Protein AF-A0A7X3ZXT7-F1 (afdb_monomer_lite)

pLDDT: mean 79.12, std 14.41, range [49.5, 95.12]

Sequence (93 aa):
MTILAATAADGDPYACTLADRIRLANAKTSIVGCPRGTSHDIIALTEDITLREALPPITGKITIEGNGHAISGDDQFRIFEVGGGKLTLRNVT

Structure (mmCIF, N/CA/C/O backbone):
data_AF-A0A7X3ZXT7-F1
#
_entry.id   AF-A0A7X3ZXT7-F1
#
loop_
_atom_site.group_PDB
_atom_site.id
_atom_site.type_symbol
_atom_site.label_atom_id
_atom_site.label_alt_id
_atom_site.label_comp_id
_atom_site.label_asym_id
_atom_site.label_entity_id
_atom_site.label_seq_id
_atom_site.pdbx_PDB_ins_code
_atom_site.Cartn_x
_atom_site.Cartn_y
_atom_site.Cartn_z
_atom_site.occupancy
_atom_site.B_iso_or_equiv
_atom_site.auth_seq_id
_atom_site.auth_comp_id
_atom_site.auth_asym_id
_atom_site.auth_atom_id
_atom_site.pdbx_PDB_model_num
ATOM 1 N N . MET A 1 1 ? 10.341 -14.566 -5.561 1.00 50.44 1 MET A N 1
ATOM 2 C CA . MET A 1 1 ? 9.167 -14.100 -4.799 1.00 50.44 1 MET A CA 1
ATOM 3 C C . MET A 1 1 ? 9.685 -13.754 -3.424 1.00 50.44 1 MET A C 1
ATOM 5 O O . MET A 1 1 ? 10.213 -14.645 -2.771 1.00 50.44 1 MET A O 1
ATOM 9 N N . THR A 1 2 ? 9.632 -12.478 -3.049 1.00 58.00 2 THR A N 1
ATOM 10 C CA . THR A 1 2 ? 10.166 -11.986 -1.772 1.00 58.00 2 THR A CA 1
ATOM 11 C C . THR A 1 2 ? 9.017 -11.401 -0.967 1.00 58.00 2 THR A C 1
ATOM 13 O O . THR A 1 2 ? 8.236 -10.615 -1.500 1.00 58.00 2 THR A O 1
ATOM 16 N N . ILE A 1 3 ? 8.909 -11.820 0.293 1.00 59.84 3 ILE A N 1
ATOM 17 C CA . ILE A 1 3 ? 7.953 -11.280 1.260 1.00 59.84 3 ILE A CA 1
ATOM 18 C C . ILE A 1 3 ? 8.696 -10.247 2.102 1.00 59.84 3 ILE A C 1
ATOM 20 O O . ILE A 1 3 ? 9.790 -10.513 2.598 1.00 59.84 3 ILE A O 1
ATOM 24 N N . LEU A 1 4 ? 8.109 -9.066 2.229 1.00 69.38 4 LEU A 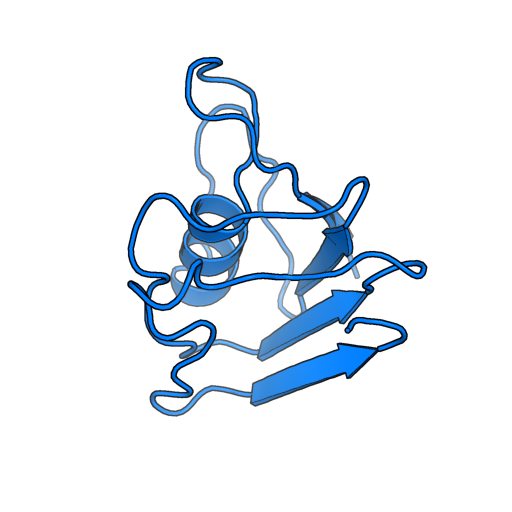N 1
ATOM 25 C CA . LEU A 1 4 ? 8.655 -7.923 2.939 1.00 69.38 4 LEU A CA 1
ATOM 26 C C . LEU A 1 4 ? 7.660 -7.508 4.026 1.00 69.38 4 LEU A C 1
ATOM 28 O O . LEU A 1 4 ? 6.499 -7.271 3.717 1.00 69.38 4 LEU A O 1
ATOM 32 N N . ALA A 1 5 ? 8.089 -7.405 5.282 1.00 66.19 5 ALA A N 1
ATOM 33 C CA . ALA A 1 5 ? 7.226 -6.915 6.362 1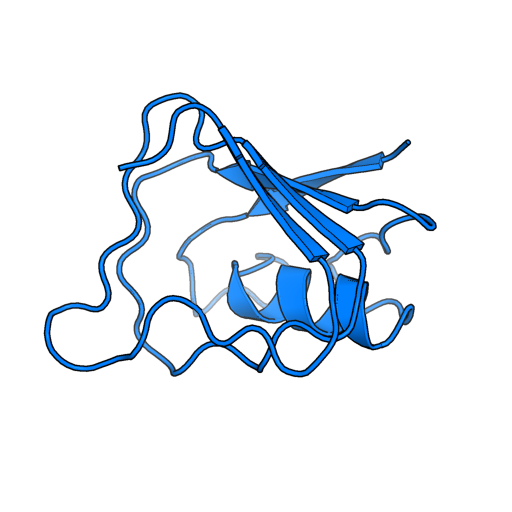.00 66.19 5 ALA A CA 1
ATOM 34 C C . ALA A 1 5 ? 7.124 -5.380 6.327 1.00 66.19 5 ALA A C 1
ATOM 36 O O . ALA A 1 5 ? 8.150 -4.711 6.158 1.00 66.19 5 ALA A O 1
ATOM 37 N N . ALA A 1 6 ? 5.919 -4.834 6.472 1.00 68.62 6 ALA A N 1
ATOM 38 C CA . ALA A 1 6 ? 5.666 -3.404 6.639 1.00 68.62 6 ALA A CA 1
ATOM 39 C C . ALA A 1 6 ? 5.098 -3.113 8.028 1.00 68.62 6 ALA A C 1
ATOM 41 O O . ALA A 1 6 ? 4.252 -3.859 8.522 1.00 68.62 6 ALA A O 1
ATOM 42 N N . THR A 1 7 ? 5.549 -2.002 8.603 1.00 71.56 7 THR A N 1
ATOM 43 C CA . THR A 1 7 ? 5.087 -1.474 9.892 1.00 71.56 7 THR A CA 1
ATOM 44 C C . THR A 1 7 ? 4.621 -0.025 9.718 1.00 71.56 7 THR A C 1
ATOM 46 O O . THR A 1 7 ? 4.838 0.586 8.662 1.00 71.56 7 THR A O 1
ATOM 49 N N . ALA A 1 8 ? 3.975 0.529 10.742 1.00 60.62 8 ALA A N 1
ATOM 50 C CA . ALA A 1 8 ? 3.627 1.945 10.810 1.00 60.62 8 ALA A CA 1
ATOM 51 C C . ALA A 1 8 ? 4.782 2.821 11.330 1.00 60.62 8 ALA A C 1
ATOM 53 O O . ALA A 1 8 ? 4.705 4.036 11.212 1.00 60.62 8 ALA A O 1
ATOM 54 N N . ALA A 1 9 ? 5.834 2.230 11.910 1.00 56.91 9 ALA A N 1
ATOM 55 C CA . ALA A 1 9 ? 6.810 2.947 12.729 1.00 56.91 9 ALA A CA 1
ATOM 56 C C . ALA A 1 9 ? 7.671 3.956 11.946 1.00 56.91 9 ALA A C 1
ATOM 58 O O . ALA A 1 9 ? 8.613 3.596 11.242 1.00 56.91 9 ALA A O 1
ATOM 59 N N . ASP A 1 10 ? 7.399 5.235 12.166 1.00 51.34 10 ASP A N 1
ATOM 60 C CA . ASP A 1 10 ? 8.218 6.381 11.796 1.00 51.34 10 ASP A CA 1
ATOM 61 C C . ASP A 1 10 ? 9.090 6.828 12.986 1.00 51.34 10 ASP A C 1
ATOM 63 O O . ASP A 1 10 ? 8.606 7.341 13.995 1.00 51.34 10 ASP A O 1
ATOM 67 N N . GLY A 1 11 ? 10.404 6.598 12.875 1.00 49.50 11 GLY A N 1
ATOM 68 C CA . GLY A 1 11 ? 11.397 6.971 13.894 1.00 49.50 11 GLY A CA 1
ATOM 69 C C . GLY A 1 11 ? 12.603 6.032 13.998 1.00 49.50 11 GLY A C 1
ATOM 70 O O . GLY A 1 11 ? 13.638 6.433 14.527 1.00 49.50 11 GLY A O 1
ATOM 71 N N . ASP A 1 12 ? 12.501 4.816 13.458 1.00 51.66 12 ASP A N 1
ATOM 72 C CA . ASP A 1 12 ? 13.619 3.876 13.358 1.00 51.66 12 ASP A CA 1
ATOM 73 C C . ASP A 1 12 ? 14.130 3.844 11.904 1.00 51.66 12 ASP A C 1
ATOM 75 O O . ASP A 1 12 ? 13.368 3.488 11.004 1.00 51.66 12 ASP A O 1
ATOM 79 N N . PRO A 1 13 ? 15.396 4.212 11.625 1.00 53.81 13 PRO A N 1
ATOM 80 C CA . PRO A 1 13 ? 15.943 4.216 10.265 1.00 53.81 13 PRO A CA 1
ATOM 81 C C . PRO A 1 13 ? 16.054 2.810 9.649 1.00 53.81 13 PRO A C 1
ATOM 83 O O . PRO A 1 13 ? 16.410 2.687 8.477 1.00 53.81 13 PRO A O 1
ATOM 86 N N . TYR A 1 14 ? 15.770 1.757 10.423 1.00 55.56 14 TYR A N 1
ATOM 87 C CA . TYR A 1 14 ? 15.703 0.371 9.969 1.00 55.56 14 TYR A CA 1
ATOM 88 C C . TYR A 1 14 ? 14.267 -0.175 9.899 1.00 55.56 14 TYR A C 1
ATOM 90 O O . TYR A 1 14 ? 14.077 -1.300 9.426 1.00 55.56 14 TYR A O 1
ATOM 98 N N . ALA A 1 15 ? 13.253 0.587 10.328 1.00 63.28 15 ALA A N 1
ATOM 99 C CA . ALA A 1 15 ? 11.856 0.203 10.158 1.00 63.28 15 ALA A CA 1
ATOM 100 C C . ALA A 1 15 ? 11.393 0.512 8.732 1.00 63.28 15 ALA A C 1
ATOM 102 O O . ALA A 1 15 ? 11.418 1.646 8.263 1.00 63.28 15 ALA A O 1
ATOM 103 N N . CYS A 1 16 ? 10.949 -0.525 8.027 1.00 74.31 16 CYS A N 1
ATOM 104 C CA . CYS A 1 16 ? 10.397 -0.368 6.691 1.00 74.31 16 CYS A CA 1
ATOM 105 C C . CYS A 1 16 ? 8.923 -0.013 6.777 1.00 74.31 16 CYS A C 1
ATOM 107 O O . CYS A 1 16 ? 8.073 -0.905 6.882 1.00 74.31 16 CYS A O 1
ATOM 109 N N . THR A 1 17 ? 8.629 1.279 6.687 1.00 82.50 17 THR A N 1
ATOM 110 C CA . THR A 1 17 ? 7.249 1.751 6.620 1.00 82.50 17 THR A CA 1
ATOM 111 C C . THR A 1 17 ? 6.548 1.215 5.369 1.00 82.50 17 THR A C 1
ATOM 113 O O . THR A 1 17 ? 7.185 0.851 4.369 1.00 82.50 17 THR A O 1
ATOM 116 N N . LEU A 1 18 ? 5.213 1.191 5.384 1.00 83.06 18 LEU A N 1
ATOM 117 C CA . LEU A 1 18 ? 4.429 0.870 4.187 1.00 83.06 18 LEU A CA 1
ATOM 118 C C . LEU A 1 18 ? 4.800 1.778 2.998 1.00 83.06 18 LEU A C 1
ATOM 120 O O . LEU A 1 18 ? 4.933 1.294 1.871 1.00 83.06 18 LEU A O 1
ATOM 124 N N . ALA A 1 19 ? 5.040 3.068 3.251 1.00 84.75 19 ALA A N 1
ATOM 125 C CA . ALA A 1 19 ? 5.475 4.021 2.236 1.00 84.75 19 ALA A CA 1
ATOM 126 C C . ALA A 1 19 ? 6.824 3.628 1.621 1.00 84.75 19 ALA A C 1
ATOM 128 O O . ALA A 1 19 ? 6.948 3.584 0.395 1.00 84.75 19 ALA A O 1
ATOM 129 N N . ASP A 1 20 ? 7.812 3.258 2.437 1.00 81.56 20 ASP A N 1
ATOM 130 C CA . ASP A 1 20 ? 9.126 2.839 1.942 1.00 81.56 20 ASP A CA 1
ATOM 131 C C . ASP A 1 20 ? 9.047 1.550 1.137 1.00 81.56 20 ASP A C 1
ATOM 133 O O . ASP A 1 20 ? 9.632 1.456 0.058 1.00 81.56 20 ASP A O 1
ATOM 137 N N . ARG A 1 21 ? 8.256 0.574 1.589 1.00 80.50 21 ARG A N 1
ATOM 138 C CA . ARG A 1 21 ? 8.020 -0.661 0.829 1.00 80.50 21 ARG A CA 1
ATOM 139 C C . ARG A 1 21 ? 7.405 -0.379 -0.542 1.00 80.50 21 ARG A C 1
ATOM 141 O O . ARG A 1 21 ? 7.840 -0.973 -1.530 1.00 80.50 21 ARG A O 1
ATOM 148 N N . ILE A 1 22 ? 6.465 0.562 -0.631 1.00 83.19 22 ILE A N 1
ATOM 149 C CA . ILE A 1 22 ? 5.884 0.989 -1.910 1.00 83.19 22 ILE A CA 1
ATOM 150 C C . ILE A 1 22 ? 6.925 1.712 -2.780 1.00 83.19 22 ILE A C 1
ATOM 152 O O . ILE A 1 22 ? 7.043 1.403 -3.969 1.00 83.19 22 ILE A O 1
ATOM 156 N N . ARG A 1 23 ? 7.724 2.628 -2.211 1.00 82.94 23 ARG A N 1
ATOM 157 C CA . ARG A 1 23 ? 8.810 3.322 -2.934 1.00 82.94 23 ARG A CA 1
ATOM 158 C C . ARG A 1 23 ? 9.797 2.320 -3.530 1.00 82.94 23 ARG A C 1
ATOM 160 O O . ARG A 1 23 ? 10.135 2.434 -4.707 1.00 82.94 23 ARG A O 1
ATOM 167 N N . LEU A 1 24 ? 10.203 1.314 -2.757 1.00 79.12 24 LEU A N 1
ATOM 168 C CA . LEU A 1 24 ? 11.107 0.246 -3.195 1.00 79.12 24 LEU A CA 1
ATOM 169 C C . LEU A 1 24 ? 10.518 -0.570 -4.342 1.00 79.12 24 LEU A C 1
ATOM 171 O O . LEU A 1 24 ? 11.198 -0.797 -5.344 1.00 79.12 24 LEU A O 1
ATOM 175 N N . ALA A 1 25 ? 9.259 -0.984 -4.213 1.00 79.25 25 ALA A N 1
ATOM 176 C CA . ALA A 1 25 ? 8.590 -1.793 -5.223 1.00 79.25 25 ALA A CA 1
ATOM 177 C C . ALA A 1 25 ? 8.374 -1.028 -6.541 1.00 79.25 25 ALA A C 1
ATOM 179 O O . ALA A 1 25 ? 8.503 -1.592 -7.631 1.00 79.25 25 ALA A O 1
ATOM 180 N N . ASN A 1 26 ? 8.111 0.279 -6.457 1.00 81.06 26 ASN A N 1
ATOM 181 C CA . ASN A 1 26 ? 8.007 1.158 -7.618 1.00 81.06 26 ASN A CA 1
ATOM 182 C C . ASN A 1 26 ? 9.373 1.423 -8.273 1.00 81.06 26 ASN A C 1
ATOM 184 O O . ASN A 1 26 ? 9.532 1.243 -9.480 1.00 81.06 26 ASN A O 1
ATOM 188 N N . ALA A 1 27 ? 10.368 1.845 -7.486 1.00 75.00 27 ALA A N 1
ATOM 189 C CA . ALA A 1 27 ? 11.683 2.246 -7.984 1.00 75.00 27 ALA A CA 1
ATOM 190 C C . ALA A 1 27 ? 12.571 1.054 -8.372 1.00 75.00 27 ALA A C 1
ATOM 192 O O . ALA A 1 27 ? 13.531 1.217 -9.124 1.00 75.00 27 ALA A O 1
ATOM 193 N N . LYS A 1 28 ? 12.267 -0.152 -7.871 1.00 66.06 28 LYS A N 1
ATOM 194 C CA . LYS A 1 28 ? 13.125 -1.343 -7.973 1.00 66.06 28 LYS A CA 1
ATOM 195 C C . LYS A 1 28 ? 14.541 -1.070 -7.448 1.00 66.06 28 LYS A C 1
ATOM 197 O O . LYS A 1 28 ? 15.512 -1.619 -7.969 1.00 66.06 28 LYS A O 1
ATOM 202 N N . THR A 1 29 ? 14.666 -0.225 -6.430 1.00 58.53 29 THR A N 1
ATOM 203 C CA . THR A 1 29 ? 15.929 0.129 -5.765 1.00 58.53 29 THR A CA 1
ATOM 204 C C . THR A 1 29 ? 15.929 -0.405 -4.333 1.00 58.53 29 THR A C 1
ATOM 206 O O . THR A 1 29 ? 14.890 -0.818 -3.835 1.00 58.53 29 THR A O 1
ATOM 209 N N . SER A 1 30 ? 17.095 -0.495 -3.691 1.00 57.09 30 SER A N 1
ATOM 210 C CA . SER A 1 30 ? 17.234 -0.862 -2.273 1.00 57.09 30 SER A CA 1
ATOM 211 C C . SER A 1 30 ? 17.400 0.397 -1.422 1.00 57.09 30 SER A C 1
ATOM 213 O O . SER A 1 30 ? 18.230 1.238 -1.765 1.00 57.09 30 SER A O 1
ATOM 215 N N . ILE A 1 31 ? 16.683 0.494 -0.304 1.00 62.88 31 ILE A N 1
ATOM 216 C CA . ILE A 1 31 ? 16.902 1.495 0.751 1.00 62.88 31 ILE A CA 1
ATOM 217 C C . ILE A 1 31 ? 17.632 0.783 1.895 1.00 62.88 31 ILE A C 1
ATOM 219 O O . ILE A 1 31 ? 17.389 -0.397 2.156 1.00 62.88 31 ILE A O 1
ATOM 223 N N . VAL A 1 32 ? 18.570 1.470 2.546 1.00 53.75 32 VAL A N 1
ATOM 224 C CA . VAL A 1 32 ? 19.302 0.936 3.707 1.00 53.75 32 VAL A CA 1
ATOM 225 C C . VAL A 1 32 ? 18.301 0.531 4.795 1.00 53.75 32 VAL A C 1
ATOM 227 O O . VAL A 1 32 ? 17.387 1.286 5.089 1.00 53.75 32 VAL A O 1
ATOM 230 N N . GLY A 1 33 ? 18.436 -0.678 5.347 1.00 56.22 33 GLY A N 1
ATOM 231 C CA . GLY A 1 33 ? 17.496 -1.228 6.338 1.00 56.22 33 GLY A CA 1
ATOM 232 C C . GLY A 1 33 ? 16.296 -1.972 5.742 1.00 56.22 33 GLY A C 1
ATOM 233 O O . GLY A 1 33 ? 15.714 -2.819 6.412 1.00 56.22 33 GLY A O 1
ATOM 234 N N . CYS A 1 34 ? 15.999 -1.779 4.452 1.00 62.75 34 CYS A N 1
ATOM 235 C CA . CYS A 1 34 ? 14.896 -2.450 3.775 1.00 62.75 34 CYS A CA 1
ATOM 236 C C . CYS A 1 34 ? 15.383 -3.315 2.613 1.00 62.75 34 CYS A C 1
ATOM 238 O O . CYS A 1 34 ? 15.687 -2.788 1.537 1.00 62.75 34 CYS A O 1
ATOM 240 N N . PRO A 1 35 ? 15.430 -4.655 2.777 1.00 59.38 35 PRO A N 1
ATOM 241 C CA . PRO A 1 35 ? 15.813 -5.532 1.683 1.00 59.38 35 PRO A CA 1
ATOM 242 C C . PRO A 1 35 ? 14.884 -5.294 0.496 1.00 59.38 35 PRO A C 1
ATOM 244 O O . PRO A 1 35 ? 13.660 -5.208 0.637 1.00 59.38 35 PRO A O 1
ATOM 247 N N . ARG A 1 36 ? 15.502 -5.129 -0.672 1.00 57.00 36 ARG A N 1
ATOM 248 C CA . ARG A 1 36 ? 14.802 -4.848 -1.915 1.00 57.00 36 ARG A CA 1
ATOM 249 C C . ARG A 1 36 ? 13.877 -6.008 -2.263 1.00 57.00 36 ARG A C 1
ATOM 251 O O . ARG A 1 36 ? 14.232 -7.181 -2.136 1.00 57.00 36 ARG A O 1
ATOM 258 N N . GLY A 1 37 ? 12.708 -5.642 -2.752 1.00 53.44 37 GLY A N 1
ATOM 259 C CA . GLY A 1 37 ? 11.781 -6.555 -3.379 1.00 53.44 37 GLY A CA 1
ATOM 260 C C . GLY A 1 37 ? 12.285 -7.175 -4.694 1.00 53.44 37 GLY A C 1
ATOM 261 O O . GLY A 1 37 ? 13.295 -6.763 -5.266 1.00 53.44 37 GLY A O 1
ATOM 262 N N . THR A 1 38 ? 11.595 -8.199 -5.190 1.00 55.78 38 THR A N 1
ATOM 263 C CA . THR A 1 38 ? 11.845 -8.777 -6.524 1.00 55.78 38 THR A CA 1
ATOM 264 C C . THR A 1 38 ? 10.920 -8.140 -7.570 1.00 55.78 38 THR A C 1
ATOM 266 O O . THR A 1 38 ? 10.402 -7.051 -7.384 1.00 55.78 38 THR A O 1
ATOM 269 N N . SER A 1 39 ? 10.713 -8.771 -8.730 1.00 52.69 39 SER A N 1
ATOM 270 C CA . SER A 1 39 ? 9.803 -8.252 -9.766 1.00 52.69 39 SER A CA 1
ATOM 271 C C . SER A 1 39 ? 8.316 -8.266 -9.369 1.00 52.69 39 SER A C 1
ATOM 273 O O . SER A 1 39 ? 7.498 -7.688 -10.085 1.00 52.69 39 SER A O 1
ATOM 275 N N . HIS A 1 40 ? 7.977 -8.943 -8.268 1.00 60.50 40 HIS A N 1
ATOM 276 C CA . HIS A 1 40 ? 6.664 -8.962 -7.631 1.00 60.50 40 HIS A CA 1
ATOM 277 C C . HIS A 1 40 ? 6.872 -8.906 -6.123 1.00 60.50 40 HIS A C 1
ATOM 279 O O . HIS A 1 40 ? 7.435 -9.846 -5.547 1.00 60.50 40 HIS A O 1
ATOM 285 N N . ASP A 1 41 ? 6.407 -7.819 -5.519 1.00 73.81 41 ASP A N 1
ATOM 286 C CA . ASP A 1 41 ? 6.619 -7.558 -4.103 1.00 73.81 41 ASP A CA 1
ATOM 287 C C . ASP A 1 41 ? 5.366 -7.837 -3.311 1.00 73.81 41 ASP A C 1
ATOM 289 O O . ASP A 1 41 ? 4.281 -7.355 -3.639 1.00 73.81 41 ASP A O 1
ATOM 293 N N . ILE A 1 42 ? 5.541 -8.666 -2.289 1.00 81.88 42 ILE A N 1
ATOM 294 C CA . ILE A 1 42 ? 4.513 -8.979 -1.317 1.00 81.88 42 ILE A CA 1
ATOM 295 C C . ILE A 1 42 ? 4.878 -8.230 -0.048 1.00 81.88 42 ILE A C 1
ATOM 297 O O . ILE A 1 42 ? 5.904 -8.512 0.567 1.00 81.88 42 ILE A O 1
ATOM 301 N N . ILE A 1 43 ? 4.041 -7.269 0.310 1.00 85.56 43 ILE A N 1
ATOM 302 C CA . ILE A 1 43 ? 4.144 -6.473 1.519 1.00 85.56 43 ILE A CA 1
ATOM 303 C C . ILE A 1 43 ? 3.187 -7.088 2.537 1.00 85.56 43 ILE A C 1
ATOM 305 O O . ILE A 1 43 ? 1.976 -7.007 2.368 1.00 85.56 43 ILE A O 1
ATOM 309 N N . ALA A 1 44 ? 3.726 -7.740 3.559 1.00 85.81 44 ALA A N 1
ATOM 310 C CA . ALA A 1 44 ? 2.949 -8.302 4.653 1.00 85.81 44 ALA A CA 1
ATOM 311 C C . ALA A 1 44 ? 2.805 -7.266 5.772 1.00 85.81 44 ALA A C 1
ATOM 313 O O . ALA A 1 44 ? 3.815 -6.752 6.256 1.00 85.81 44 ALA A O 1
ATOM 314 N N . LEU A 1 45 ? 1.574 -6.978 6.184 1.00 86.31 45 LEU A N 1
ATOM 315 C CA . LEU A 1 45 ? 1.314 -6.157 7.363 1.00 86.31 45 LEU A CA 1
ATOM 316 C C . LEU A 1 45 ? 1.542 -7.001 8.618 1.00 86.31 45 LEU A C 1
ATOM 318 O O . LEU A 1 45 ? 1.149 -8.172 8.665 1.00 86.31 45 LEU A O 1
ATOM 322 N N . THR A 1 46 ? 2.204 -6.416 9.611 1.00 85.75 46 THR A N 1
ATOM 323 C CA . THR A 1 46 ? 2.437 -7.041 10.926 1.00 85.75 46 THR A CA 1
ATOM 324 C C . THR A 1 46 ? 1.630 -6.393 12.048 1.00 85.75 46 THR A C 1
ATOM 326 O O . THR A 1 46 ? 1.665 -6.870 13.177 1.00 85.75 46 THR A O 1
ATOM 329 N N . GLU A 1 47 ? 0.959 -5.286 11.745 1.00 87.88 47 GLU A N 1
ATOM 330 C CA . GLU A 1 47 ? 0.137 -4.492 12.6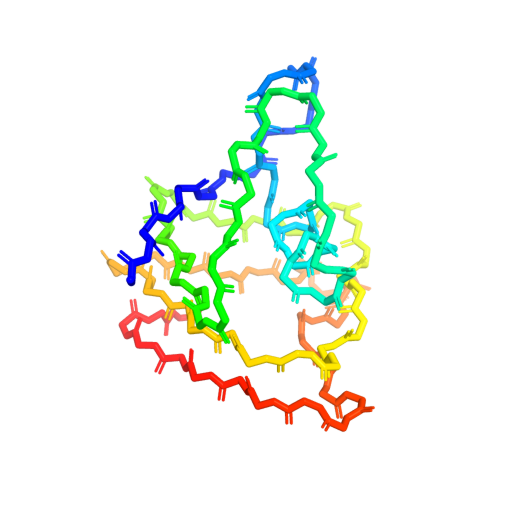50 1.00 87.88 47 GLU A CA 1
ATOM 331 C C . GLU A 1 47 ? -0.854 -3.653 11.836 1.00 87.88 47 GLU A C 1
ATOM 333 O O . GLU A 1 47 ? -0.723 -3.544 10.611 1.00 87.88 47 GLU A O 1
ATOM 338 N N . ASP A 1 48 ? -1.819 -3.045 12.523 1.00 90.19 48 ASP A N 1
ATOM 339 C CA . ASP A 1 48 ? -2.683 -2.034 11.921 1.00 90.19 48 ASP A CA 1
ATOM 340 C C . ASP A 1 48 ? -1.867 -0.774 11.619 1.00 90.19 48 ASP A C 1
ATOM 342 O O . ASP A 1 48 ? -1.092 -0.297 12.450 1.00 90.19 48 ASP A O 1
ATOM 346 N N . ILE A 1 49 ? -2.040 -0.228 10.417 1.00 88.81 49 ILE A N 1
ATOM 347 C CA . ILE A 1 49 ? -1.275 0.921 9.940 1.00 88.81 49 ILE A CA 1
ATOM 348 C C . ILE A 1 49 ? -2.181 2.138 9.853 1.00 88.81 49 ILE A C 1
ATOM 350 O O . ILE A 1 49 ? -3.089 2.187 9.028 1.00 88.81 49 ILE A O 1
ATOM 354 N N . THR A 1 50 ? -1.868 3.169 10.631 1.00 90.75 50 THR A N 1
ATOM 355 C CA . THR A 1 50 ? -2.429 4.510 10.442 1.00 90.75 50 THR A CA 1
ATOM 356 C C . THR A 1 50 ? -1.428 5.357 9.670 1.00 90.75 50 THR A C 1
ATOM 358 O O . THR A 1 50 ? -0.288 5.536 10.100 1.00 90.75 50 THR A O 1
ATOM 361 N N . LEU A 1 51 ? -1.832 5.861 8.506 1.00 88.12 51 LEU A N 1
ATOM 362 C CA . LEU A 1 51 ? -0.982 6.682 7.658 1.00 88.12 51 LEU A CA 1
ATOM 363 C C . LEU A 1 51 ? -0.724 8.036 8.311 1.00 88.12 51 LEU A C 1
ATOM 365 O O . LEU A 1 51 ? -1.648 8.757 8.673 1.00 88.12 51 LEU A O 1
ATOM 369 N N . ARG A 1 52 ? 0.555 8.392 8.406 1.00 85.12 52 ARG A N 1
ATOM 370 C CA . ARG A 1 52 ? 1.016 9.705 8.883 1.00 85.12 52 ARG A CA 1
ATOM 371 C C . ARG A 1 52 ? 1.588 10.569 7.760 1.00 85.12 52 ARG A C 1
ATOM 373 O O . ARG A 1 52 ? 1.849 11.752 7.955 1.00 85.12 52 ARG A O 1
ATOM 380 N N . GLU A 1 53 ? 1.766 9.974 6.582 1.00 84.62 53 GLU A N 1
ATOM 381 C CA . GLU A 1 53 ? 2.151 10.634 5.341 1.00 84.62 53 GLU A CA 1
ATOM 382 C C . GLU A 1 53 ? 1.388 10.039 4.150 1.00 84.62 53 GLU A C 1
ATOM 384 O O . GLU A 1 53 ? 0.888 8.912 4.201 1.00 84.62 53 GLU A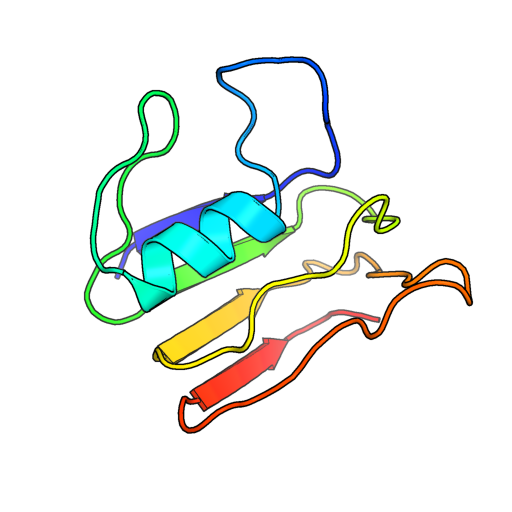 O 1
ATOM 389 N N . ALA A 1 54 ? 1.314 10.795 3.052 1.00 86.75 54 ALA A N 1
ATOM 390 C CA . ALA A 1 54 ? 0.704 10.318 1.819 1.00 86.75 54 ALA A CA 1
ATOM 391 C C . ALA A 1 54 ? 1.547 9.200 1.185 1.00 86.75 54 ALA A C 1
ATOM 393 O O . ALA A 1 54 ? 2.756 9.351 0.976 1.00 86.75 54 ALA A O 1
ATOM 394 N N . LEU A 1 55 ? 0.895 8.094 0.817 1.00 89.06 55 LEU A N 1
ATOM 395 C CA . LEU A 1 55 ? 1.560 7.006 0.110 1.00 89.06 55 LEU A CA 1
ATOM 396 C C . LEU A 1 55 ? 1.863 7.404 -1.347 1.00 89.06 55 LEU A C 1
ATOM 398 O O . LEU A 1 55 ? 1.034 8.042 -2.002 1.00 89.06 55 LEU A O 1
ATOM 402 N N . PRO A 1 56 ? 3.035 7.027 -1.892 1.00 88.69 56 PRO A N 1
ATOM 403 C CA . PRO A 1 56 ? 3.356 7.308 -3.283 1.00 88.69 56 PRO A CA 1
ATOM 404 C C . PRO A 1 56 ? 2.470 6.491 -4.236 1.00 88.69 56 PRO A C 1
ATOM 406 O O . PRO A 1 56 ? 2.065 5.373 -3.900 1.00 88.69 56 PRO A O 1
ATOM 409 N N . PRO A 1 57 ? 2.213 6.994 -5.457 1.00 90.88 57 PRO A N 1
ATOM 410 C CA . PRO A 1 57 ? 1.387 6.288 -6.425 1.00 90.88 57 PRO A CA 1
ATOM 411 C C . PRO A 1 57 ? 2.023 4.954 -6.828 1.00 90.88 57 PRO A C 1
ATOM 413 O O . PRO A 1 57 ? 3.223 4.862 -7.082 1.00 90.88 57 PRO A O 1
ATOM 416 N N . ILE A 1 58 ? 1.208 3.907 -6.922 1.00 90.12 58 ILE A N 1
ATOM 417 C CA . ILE A 1 58 ? 1.603 2.558 -7.323 1.00 90.12 58 ILE A CA 1
ATOM 418 C C . ILE A 1 58 ? 1.830 2.529 -8.837 1.00 90.12 58 ILE A C 1
ATOM 420 O O . ILE A 1 58 ? 0.881 2.584 -9.624 1.00 90.12 58 ILE A O 1
ATOM 424 N N . THR A 1 59 ? 3.088 2.401 -9.248 1.00 90.50 59 THR A N 1
ATOM 425 C CA . THR A 1 59 ? 3.506 2.258 -10.654 1.00 90.50 59 THR A CA 1
ATOM 426 C C . THR A 1 59 ? 4.065 0.862 -10.951 1.00 90.50 59 THR A C 1
ATOM 428 O O . THR A 1 59 ? 4.121 0.446 -12.108 1.00 90.50 59 THR A O 1
ATOM 431 N N . GLY A 1 60 ? 4.438 0.105 -9.912 1.00 84.31 60 GLY A N 1
ATOM 432 C CA . GLY A 1 60 ? 4.904 -1.282 -9.988 1.00 84.31 60 GLY A CA 1
ATOM 433 C C . GLY A 1 60 ? 3.808 -2.337 -9.792 1.00 84.31 60 GLY A C 1
ATOM 434 O O . GLY A 1 60 ? 2.613 -2.044 -9.795 1.00 84.31 60 GLY A O 1
ATOM 435 N N . LYS A 1 61 ? 4.221 -3.601 -9.620 1.00 87.31 61 LYS A N 1
ATOM 436 C CA . LYS A 1 61 ? 3.335 -4.722 -9.260 1.00 87.31 61 LYS A CA 1
ATOM 437 C C . LYS A 1 61 ? 3.497 -5.043 -7.776 1.00 87.31 61 LYS A C 1
ATOM 439 O O . LYS A 1 61 ? 4.515 -5.613 -7.388 1.00 87.31 61 LYS A O 1
ATOM 444 N N . ILE A 1 62 ? 2.488 -4.705 -6.981 1.00 87.69 62 ILE A N 1
ATOM 445 C CA . ILE A 1 62 ? 2.514 -4.805 -5.520 1.00 87.69 62 ILE A CA 1
ATOM 446 C C . ILE A 1 62 ? 1.347 -5.668 -5.046 1.00 87.69 62 ILE A C 1
ATOM 448 O O . ILE A 1 62 ? 0.212 -5.512 -5.496 1.00 87.69 62 ILE A O 1
ATOM 452 N N . THR A 1 63 ? 1.633 -6.590 -4.134 1.00 90.44 63 THR A N 1
ATOM 453 C CA . THR A 1 63 ? 0.634 -7.323 -3.355 1.00 90.44 63 THR A CA 1
ATOM 454 C C . THR A 1 63 ? 0.763 -6.909 -1.901 1.00 90.44 63 THR A C 1
ATOM 456 O O . THR A 1 63 ? 1.867 -6.922 -1.372 1.00 90.44 63 THR A O 1
ATOM 459 N N . ILE A 1 64 ? -0.345 -6.560 -1.258 1.00 89.94 64 ILE A N 1
ATOM 460 C CA . ILE A 1 64 ? -0.410 -6.317 0.181 1.00 89.94 64 ILE A CA 1
ATOM 461 C C . ILE A 1 64 ? -1.162 -7.487 0.808 1.00 89.94 64 ILE A C 1
ATOM 463 O O . ILE A 1 64 ? -2.323 -7.734 0.477 1.00 89.94 64 ILE A O 1
ATOM 467 N N . GLU A 1 65 ? -0.471 -8.217 1.676 1.00 91.19 65 GLU A N 1
ATOM 468 C CA . GLU A 1 65 ? -1.033 -9.255 2.536 1.00 91.19 65 GLU A CA 1
ATOM 469 C C . GLU A 1 65 ? -1.320 -8.610 3.890 1.00 91.19 65 GLU A C 1
ATOM 471 O O . GLU A 1 65 ? -0.412 -8.367 4.683 1.00 91.19 65 GLU A O 1
ATOM 476 N N . GLY A 1 66 ? -2.585 -8.290 4.141 1.00 88.19 66 GLY A N 1
ATOM 477 C CA . GLY A 1 66 ? -3.005 -7.616 5.362 1.00 88.19 66 GLY A CA 1
ATOM 478 C C . GLY A 1 66 ? -2.905 -8.480 6.608 1.00 88.19 66 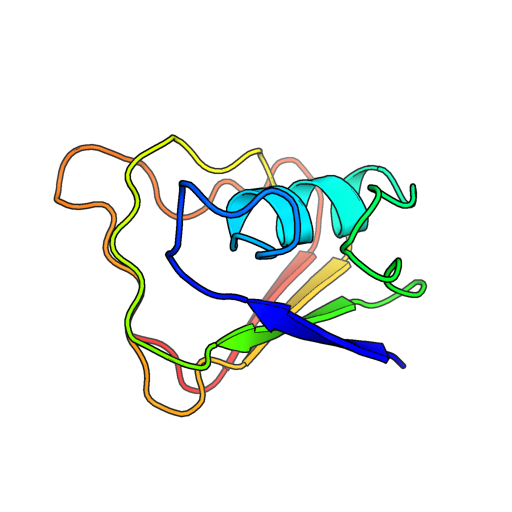GLY A C 1
ATOM 479 O O . GLY A 1 66 ? -2.833 -7.936 7.695 1.00 88.19 66 GLY A O 1
ATOM 480 N N . ASN A 1 67 ? -2.884 -9.812 6.483 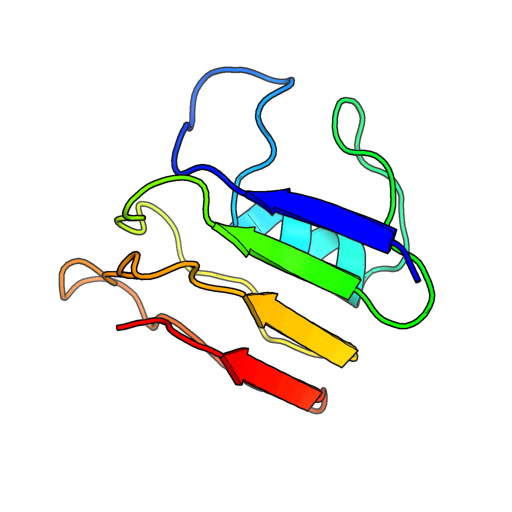1.00 90.75 67 ASN A N 1
ATOM 481 C CA . ASN A 1 67 ? -2.877 -10.740 7.624 1.00 90.75 67 ASN A CA 1
ATOM 482 C C . ASN A 1 67 ? -3.988 -10.478 8.669 1.00 90.75 67 ASN A C 1
ATOM 484 O O . ASN A 1 67 ? -3.871 -10.916 9.808 1.00 90.75 67 ASN A O 1
ATOM 488 N N . GLY A 1 68 ? -5.086 -9.823 8.276 1.00 92.06 68 GLY A N 1
ATOM 489 C CA . GLY A 1 68 ? -6.186 -9.432 9.162 1.00 92.06 68 GLY A CA 1
ATOM 490 C C . GLY A 1 68 ? -6.060 -8.022 9.746 1.00 92.06 68 GLY A C 1
ATOM 491 O O . GLY A 1 68 ? -6.935 -7.621 10.505 1.00 92.06 68 GLY A O 1
ATOM 492 N N . HIS A 1 69 ? -5.012 -7.280 9.385 1.00 93.00 69 HIS A N 1
ATOM 493 C CA . HIS A 1 69 ? -4.782 -5.901 9.805 1.00 93.00 69 HIS A CA 1
ATOM 494 C C . HIS A 1 69 ? -5.474 -4.878 8.901 1.00 93.00 69 HIS A C 1
ATOM 496 O O . HIS A 1 69 ? -5.816 -5.165 7.746 1.00 93.00 69 HIS A O 1
ATOM 502 N N . ALA A 1 70 ? -5.648 -3.672 9.434 1.00 92.81 70 ALA A N 1
ATOM 503 C CA . ALA A 1 70 ? -6.252 -2.544 8.735 1.00 92.81 70 ALA A CA 1
ATOM 504 C C . ALA A 1 70 ? -5.218 -1.512 8.259 1.00 92.81 70 ALA A C 1
ATOM 506 O O . ALA A 1 70 ? -4.161 -1.344 8.871 1.00 92.81 70 ALA A O 1
ATOM 507 N N . ILE A 1 71 ? -5.542 -0.783 7.188 1.00 92.06 71 ILE A N 1
ATOM 508 C CA . ILE A 1 71 ? -4.813 0.426 6.783 1.00 92.06 71 ILE A CA 1
ATOM 509 C C . ILE A 1 71 ? -5.773 1.614 6.817 1.00 92.06 71 ILE A C 1
ATOM 511 O O . ILE A 1 71 ? -6.703 1.698 6.020 1.00 92.06 71 ILE A O 1
ATOM 515 N N . SER A 1 72 ? -5.517 2.569 7.704 1.00 93.06 72 SER A N 1
ATOM 516 C CA . SER A 1 72 ? -6.307 3.789 7.847 1.00 93.06 72 SER A CA 1
ATOM 517 C C . SER A 1 72 ? -5.572 4.993 7.274 1.00 93.06 72 SER A C 1
ATOM 519 O O . SER A 1 72 ? -4.413 5.239 7.598 1.00 93.06 72 SER A O 1
ATOM 521 N N . GLY A 1 73 ? -6.266 5.787 6.460 1.00 90.81 73 GLY A N 1
ATOM 522 C CA . GLY A 1 73 ? -5.803 7.114 6.042 1.00 90.81 73 GLY A CA 1
ATOM 523 C C . GLY A 1 73 ? -6.026 8.212 7.088 1.00 90.81 73 GLY A C 1
ATOM 524 O O . GLY A 1 73 ? -5.723 9.366 6.795 1.00 90.81 73 GLY A O 1
ATOM 525 N N . ASP A 1 74 ? -6.596 7.869 8.250 1.00 93.06 74 ASP A N 1
ATOM 526 C CA . ASP A 1 74 ? -6.985 8.789 9.333 1.00 93.06 74 ASP A CA 1
ATOM 527 C C . ASP A 1 74 ? -7.848 9.974 8.862 1.00 93.06 74 ASP A C 1
ATOM 529 O O . ASP A 1 74 ? -7.714 11.092 9.345 1.00 93.06 74 ASP A O 1
ATOM 533 N N . ASP A 1 75 ? -8.672 9.756 7.828 1.00 92.00 75 ASP A N 1
ATOM 534 C CA . ASP A 1 75 ? -9.446 10.788 7.113 1.00 92.00 75 ASP A CA 1
ATOM 535 C C . ASP A 1 75 ? -8.614 11.963 6.547 1.00 92.00 75 ASP A C 1
ATOM 537 O O . ASP A 1 75 ? -9.158 12.958 6.066 1.00 92.00 75 ASP A O 1
ATOM 541 N N . GLN A 1 76 ? -7.285 11.840 6.547 1.00 92.75 76 GLN A N 1
ATOM 542 C CA . GLN A 1 76 ? -6.338 12.866 6.105 1.00 92.75 76 GLN A CA 1
ATOM 543 C C . GLN A 1 76 ? -5.675 12.504 4.779 1.00 92.75 76 GLN A C 1
ATOM 545 O O . GLN A 1 76 ? -5.399 13.378 3.952 1.00 92.75 76 GLN A O 1
ATOM 550 N N . PHE A 1 77 ? -5.418 11.214 4.560 1.00 91.06 77 PHE A N 1
ATOM 551 C CA . PHE A 1 77 ? -4.620 10.734 3.442 1.00 91.06 77 PHE A CA 1
ATOM 552 C C . PHE A 1 77 ? -5.401 9.766 2.559 1.00 91.06 77 PHE A C 1
ATOM 554 O O . PHE A 1 77 ? -6.096 8.860 3.018 1.00 91.06 77 PHE A O 1
ATOM 561 N N . ARG A 1 78 ? -5.214 9.909 1.244 1.00 91.31 78 ARG A N 1
ATOM 562 C CA . ARG A 1 78 ? -5.560 8.849 0.299 1.00 91.31 78 ARG A CA 1
ATOM 563 C C . ARG A 1 78 ? -4.683 7.637 0.605 1.00 91.31 78 ARG A C 1
ATOM 565 O O . ARG A 1 78 ? -3.462 7.750 0.565 1.00 91.31 78 ARG A O 1
ATOM 572 N N . ILE A 1 79 ? -5.313 6.485 0.827 1.00 90.19 79 ILE A N 1
ATOM 573 C CA . ILE A 1 79 ? -4.586 5.249 1.123 1.00 90.19 79 ILE A CA 1
ATOM 574 C C . ILE A 1 79 ? -3.820 4.774 -0.118 1.00 90.19 79 ILE A C 1
ATOM 576 O O . ILE A 1 79 ? -2.600 4.687 -0.095 1.00 90.19 79 ILE A O 1
ATOM 580 N N . PHE A 1 80 ? -4.503 4.523 -1.238 1.00 91.25 80 PHE A N 1
ATOM 581 C CA . PHE A 1 80 ? -3.841 4.060 -2.461 1.00 91.25 80 PHE A CA 1
ATOM 582 C C . PHE A 1 80 ? -4.216 4.888 -3.683 1.00 91.25 80 PHE A C 1
ATOM 584 O O . PHE A 1 80 ? -5.382 5.195 -3.925 1.00 91.25 80 PHE A O 1
ATOM 591 N N . GLU A 1 81 ? -3.210 5.176 -4.503 1.00 93.19 81 GLU A N 1
ATOM 592 C CA . GLU A 1 81 ? -3.360 5.694 -5.858 1.00 93.19 81 GLU A CA 1
ATOM 593 C C . GLU A 1 81 ? -2.637 4.760 -6.824 1.00 93.19 81 GLU A C 1
ATOM 595 O O . GLU A 1 81 ? -1.450 4.508 -6.652 1.00 93.19 81 GLU A O 1
ATOM 600 N N . VAL A 1 82 ? -3.320 4.238 -7.844 1.00 91.94 82 VAL A N 1
ATOM 601 C CA . VAL A 1 82 ? -2.698 3.349 -8.839 1.00 91.94 82 VAL A CA 1
ATOM 602 C C . VAL A 1 82 ? -2.403 4.139 -10.112 1.00 91.94 82 VAL A C 1
ATOM 604 O O . VAL A 1 82 ? -3.265 4.306 -10.969 1.00 91.94 82 VAL A O 1
ATOM 607 N N . GLY A 1 83 ? -1.163 4.614 -10.237 1.00 89.25 83 GLY A N 1
ATOM 608 C CA . GLY A 1 83 ? -0.686 5.474 -11.327 1.00 89.25 83 GLY A CA 1
ATOM 609 C C . GLY A 1 83 ? -0.175 4.724 -12.564 1.00 89.25 83 GLY A C 1
ATOM 610 O O . GLY A 1 83 ? 0.739 5.203 -13.229 1.00 89.25 83 GLY A O 1
ATOM 611 N N . GLY A 1 84 ? -0.703 3.529 -12.847 1.00 85.94 84 GLY A N 1
ATOM 612 C CA . GLY A 1 84 ? -0.278 2.677 -13.973 1.00 85.94 84 GLY A CA 1
ATOM 613 C C . GLY A 1 84 ? 0.358 1.339 -13.576 1.00 85.94 84 GLY A C 1
ATOM 614 O O . GLY A 1 84 ? 0.753 0.565 -14.448 1.00 85.94 84 GLY A O 1
ATOM 615 N N . GLY A 1 85 ? 0.445 1.053 -12.275 1.00 87.56 85 GLY A N 1
ATOM 616 C CA . GLY A 1 85 ? 0.867 -0.241 -11.743 1.00 87.56 85 GLY A CA 1
ATOM 617 C C . GLY A 1 85 ? -0.266 -1.264 -11.599 1.00 87.56 85 GLY A C 1
ATOM 618 O O . GLY A 1 85 ? -1.364 -1.114 -12.132 1.00 87.56 85 GLY A O 1
ATOM 619 N N . LYS A 1 86 ? 0.003 -2.322 -10.828 1.00 90.75 86 LYS A N 1
ATOM 620 C CA . LYS A 1 86 ? -0.987 -3.313 -10.388 1.00 90.75 86 LYS A CA 1
ATOM 621 C C . LYS A 1 86 ? -0.906 -3.472 -8.875 1.00 90.75 86 LYS A C 1
ATOM 623 O O . LYS A 1 86 ? 0.133 -3.884 -8.366 1.00 90.75 86 LYS A O 1
ATOM 628 N N . LEU A 1 87 ? -2.019 -3.221 -8.193 1.00 91.81 87 LEU A N 1
ATOM 629 C CA . LEU A 1 87 ? -2.188 -3.459 -6.762 1.00 91.81 87 LEU A CA 1
ATOM 630 C C . LEU A 1 87 ? -3.071 -4.693 -6.542 1.00 91.81 87 LEU A C 1
ATOM 632 O O . LEU A 1 87 ? -4.113 -4.836 -7.177 1.00 91.81 87 LEU A O 1
ATOM 636 N N . THR A 1 88 ? -2.642 -5.598 -5.668 1.00 93.69 88 THR A N 1
ATOM 637 C CA . THR A 1 88 ? -3.444 -6.728 -5.177 1.00 93.69 88 THR A CA 1
ATOM 638 C C . THR A 1 88 ? -3.559 -6.613 -3.665 1.00 93.69 88 THR A C 1
ATOM 640 O O . THR A 1 88 ? -2.538 -6.528 -2.993 1.00 93.69 88 THR A O 1
ATOM 643 N N . LEU A 1 89 ? -4.779 -6.615 -3.136 1.00 93.56 89 LEU A N 1
ATOM 644 C CA . LEU A 1 89 ? -5.056 -6.569 -1.701 1.00 93.56 89 LEU A CA 1
ATOM 645 C C . LEU A 1 89 ? -5.604 -7.925 -1.254 1.00 93.56 89 LEU A C 1
ATOM 647 O O . LEU A 1 89 ? -6.462 -8.496 -1.931 1.00 93.56 89 LEU A O 1
ATOM 651 N N . ARG A 1 90 ? -5.098 -8.456 -0.141 1.00 95.12 90 ARG A N 1
ATOM 652 C CA . ARG A 1 90 ? -5.530 -9.735 0.433 1.00 95.12 90 ARG A CA 1
ATOM 653 C C . ARG A 1 90 ? -5.638 -9.613 1.940 1.00 95.12 90 ARG A C 1
ATOM 655 O O . ARG A 1 90 ? -4.691 -9.170 2.573 1.00 95.12 90 ARG A O 1
ATOM 662 N N . ASN A 1 91 ? -6.772 -10.038 2.494 1.00 93.81 91 ASN A N 1
ATOM 663 C CA . ASN A 1 91 ? -7.013 -10.079 3.939 1.00 93.81 91 ASN A CA 1
ATOM 664 C C . ASN A 1 91 ? -6.610 -8.778 4.670 1.00 93.81 91 ASN A C 1
ATOM 666 O O . ASN A 1 91 ? -5.911 -8.828 5.678 1.00 93.81 91 ASN A O 1
ATOM 670 N N . VAL A 1 92 ? -6.987 -7.629 4.102 1.00 93.50 92 VAL A N 1
ATOM 671 C CA . VAL A 1 92 ? -6.733 -6.281 4.631 1.00 93.50 92 VAL A CA 1
ATOM 672 C C . VAL A 1 92 ? -8.059 -5.535 4.709 1.00 93.50 92 VAL A C 1
ATOM 674 O O . VAL A 1 92 ? -8.911 -5.743 3.837 1.00 93.50 92 VAL A O 1
ATOM 677 N N . THR A 1 93 ? -8.219 -4.711 5.744 1.00 92.44 93 THR A N 1
ATOM 678 C CA . THR A 1 93 ? -9.371 -3.809 5.906 1.00 92.44 93 THR A CA 1
ATOM 679 C C . THR A 1 93 ? -8.978 -2.374 5.597 1.00 92.44 93 THR A C 1
ATOM 681 O O . THR A 1 93 ? -7.905 -1.943 6.076 1.00 92.44 93 THR A O 1
#

Foldseek 3Di:
DDEWEADQDDPDLLHCHPQNLQVLQQVVDDRVNGPGDDQAYEYEYPEAHEDPDERDARQGHYEYHDVQHEYHPVVPYDRYHHPNYHYHYHNYD

Radius of gyration: 11.88 Å; chains: 1; bounding box: 29×27×28 Å

Secondary structure (DSSP, 8-state):
-EEEEEB---S-TT--BHHHHHHHHHHT-PBTTBPPP-SSEEEEESS-EE-SSPPPPB-SEEEEE-TT--EE-TTTS-S--BSSSEEEEES--